Protein AF-A0AA88Y0C8-F1 (afdb_monomer_lite)

InterPro domains:
  IPR000504 RNA recognition motif domain [PF00076] (7-41)
  IPR012677 Nucleotide-binding alpha-beta plait domain superfamily [G3DSA:3.30.70.330] (1-86)
  IPR027157 Nuclear cap-binding protein subunit 2 [PTHR18847] (1-89)
  IPR035979 RNA-binding domain superfamily [SSF54928] (3-80)

Radius of gyration: 17.09 Å; chains: 1; bounding box: 41×28×53 Å

Sequence (96 aa):
MGLDKIKKTPCGFCFLEYYTREDAENAMRYVNGTRLDDRIIRTDWDAGFKEGRQYGRGKSGGQVRDEYRTDYDEGRGGYGKIVASKIQKTREPVVY

Structure (mmCIF, N/CA/C/O backbone):
data_AF-A0AA88Y0C8-F1
#
_entry.id   AF-A0AA88Y0C8-F1
#
loop_
_atom_site.group_PDB
_atom_site.id
_atom_site.type_symbol
_atom_site.label_atom_id
_atom_site.label_alt_id
_atom_site.label_comp_id
_atom_site.label_asym_id
_atom_site.label_entity_id
_atom_site.label_seq_id
_atom_site.pdbx_PDB_ins_code
_atom_site.Cartn_x
_atom_site.Cartn_y
_atom_site.Cartn_z
_atom_site.occupancy
_atom_site.B_iso_or_equiv
_atom_site.auth_seq_id
_atom_site.auth_comp_id
_atom_site.auth_asym_id
_atom_site.auth_atom_id
_atom_site.pdbx_PDB_model_num
ATOM 1 N N . MET A 1 1 ? -4.889 6.420 -0.612 1.00 89.56 1 MET A N 1
ATOM 2 C CA . MET A 1 1 ? -4.368 5.295 -1.432 1.00 89.56 1 MET A CA 1
ATOM 3 C C . MET A 1 1 ? -2.850 5.347 -1.498 1.00 89.56 1 MET A C 1
ATOM 5 O O . MET A 1 1 ? -2.307 6.439 -1.404 1.00 89.56 1 MET A O 1
ATOM 9 N N . GLY A 1 2 ? -2.185 4.198 -1.659 1.00 96.38 2 GLY A N 1
ATOM 10 C CA . GLY A 1 2 ? -0.749 4.116 -1.932 1.00 96.38 2 GLY A CA 1
ATOM 11 C C . GLY A 1 2 ? -0.453 4.252 -3.428 1.00 96.38 2 GLY A C 1
ATOM 12 O O . GLY A 1 2 ? -1.084 3.593 -4.255 1.00 96.38 2 GLY A O 1
ATOM 13 N N . LEU A 1 3 ? 0.487 5.126 -3.775 1.00 97.88 3 LEU A N 1
ATOM 14 C CA . LEU A 1 3 ? 0.785 5.567 -5.133 1.00 97.88 3 LEU A CA 1
ATOM 15 C C . LEU A 1 3 ? 2.254 5.337 -5.488 1.00 97.88 3 LEU A C 1
ATOM 17 O O . LEU A 1 3 ? 3.143 5.399 -4.642 1.00 97.88 3 LEU A O 1
ATOM 21 N N . ASP A 1 4 ? 2.534 5.118 -6.763 1.00 97.12 4 ASP A N 1
ATOM 22 C CA . ASP A 1 4 ? 3.880 5.200 -7.312 1.00 97.12 4 ASP A CA 1
ATOM 23 C C . ASP A 1 4 ? 4.419 6.634 -7.154 1.00 97.12 4 ASP A C 1
ATOM 25 O O . ASP A 1 4 ? 3.734 7.611 -7.476 1.00 97.12 4 ASP A O 1
ATOM 29 N N . LYS A 1 5 ? 5.648 6.782 -6.647 1.00 97.25 5 LYS A N 1
ATOM 30 C CA . LYS A 1 5 ? 6.257 8.096 -6.392 1.00 97.25 5 LYS A CA 1
ATOM 31 C C . LYS A 1 5 ? 6.398 8.945 -7.659 1.00 97.25 5 LYS A C 1
ATOM 33 O O . LYS A 1 5 ? 6.304 10.169 -7.555 1.00 97.25 5 LYS A O 1
ATOM 38 N N . ILE A 1 6 ? 6.622 8.314 -8.811 1.00 95.88 6 ILE A N 1
ATOM 39 C CA . ILE A 1 6 ? 6.908 8.953 -10.098 1.00 95.88 6 ILE A CA 1
ATOM 40 C C . ILE A 1 6 ? 5.624 9.058 -10.921 1.00 95.88 6 ILE A C 1
ATOM 42 O O . ILE A 1 6 ? 5.201 10.158 -11.259 1.00 95.88 6 ILE A O 1
ATOM 46 N N . LYS A 1 7 ? 4.979 7.920 -11.206 1.00 95.06 7 LYS A N 1
ATOM 47 C CA . LYS A 1 7 ? 3.811 7.847 -12.102 1.00 95.06 7 LYS A CA 1
ATOM 48 C C . LYS A 1 7 ? 2.512 8.308 -11.453 1.00 95.06 7 LYS A C 1
ATOM 50 O O . LYS A 1 7 ? 1.541 8.544 -12.160 1.00 95.06 7 LYS A O 1
ATOM 55 N N . LYS A 1 8 ? 2.478 8.395 -10.118 1.00 96.06 8 LYS A N 1
ATOM 56 C CA . LYS A 1 8 ? 1.285 8.744 -9.329 1.00 96.06 8 LYS A CA 1
ATOM 57 C C . LYS A 1 8 ? 0.085 7.816 -9.561 1.00 96.06 8 LYS A C 1
ATOM 59 O O . LYS A 1 8 ? -1.041 8.176 -9.241 1.00 96.06 8 LYS A O 1
ATOM 64 N N . THR A 1 9 ? 0.319 6.606 -10.064 1.00 96.44 9 THR A N 1
ATOM 65 C CA . THR A 1 9 ? -0.699 5.561 -10.218 1.00 96.44 9 THR A CA 1
ATOM 66 C C . THR A 1 9 ? -0.731 4.642 -8.992 1.00 96.44 9 THR A C 1
ATOM 68 O O . THR A 1 9 ? 0.266 4.569 -8.270 1.00 96.44 9 THR A O 1
ATOM 71 N N . PRO A 1 10 ? -1.840 3.932 -8.718 1.00 96.88 10 PRO A N 1
ATOM 72 C CA . PRO A 1 10 ? -1.908 2.983 -7.608 1.00 96.88 10 PRO A CA 1
ATOM 73 C C . PRO A 1 10 ? -0.801 1.923 -7.680 1.00 96.88 10 PRO A C 1
ATOM 75 O O . PRO A 1 10 ? -0.559 1.348 -8.739 1.00 96.88 10 PRO A O 1
ATOM 78 N N . CYS A 1 11 ? -0.134 1.645 -6.554 1.00 96.00 11 CYS A N 1
ATOM 79 C CA . CYS A 1 11 ? 0.978 0.682 -6.496 1.00 96.00 11 CYS A CA 1
ATOM 80 C C . CYS A 1 11 ? 0.757 -0.451 -5.475 1.00 96.00 11 CYS A C 1
ATOM 82 O O . CYS A 1 11 ? 1.694 -0.957 -4.864 1.00 96.00 11 CYS A O 1
ATOM 84 N N . GLY A 1 12 ? -0.499 -0.869 -5.289 1.00 95.88 12 GLY A N 1
ATOM 85 C CA . GLY A 1 12 ? -0.823 -2.120 -4.594 1.00 95.88 12 GLY A CA 1
ATOM 86 C C . GLY A 1 12 ? -0.731 -2.072 -3.065 1.00 95.88 12 GLY A C 1
ATOM 87 O O . GLY A 1 12 ? -0.455 -3.099 -2.440 1.00 95.88 12 GLY A O 1
ATOM 88 N N . PHE A 1 13 ? -0.961 -0.901 -2.465 1.00 97.94 13 PHE A N 1
ATOM 89 C CA . PHE A 1 13 ? -1.262 -0.758 -1.037 1.00 97.94 13 PHE A CA 1
ATOM 90 C C . PHE A 1 13 ? -2.143 0.460 -0.756 1.00 97.94 13 PHE A C 1
ATOM 92 O O . PHE A 1 13 ? -2.323 1.338 -1.602 1.00 97.94 13 PHE A O 1
ATOM 99 N N . CYS A 1 14 ? -2.669 0.538 0.459 1.00 97.62 14 CYS A N 1
ATOM 100 C CA . CYS A 1 14 ? -3.395 1.693 0.961 1.00 97.62 14 CYS A CA 1
ATOM 101 C C . CYS A 1 14 ? -3.201 1.831 2.477 1.00 97.62 14 CYS A C 1
ATOM 103 O O . CYS A 1 14 ? -2.619 0.962 3.122 1.00 97.62 14 CYS A O 1
ATOM 105 N N . PHE A 1 15 ? -3.688 2.947 3.013 1.00 97.69 15 PHE A N 1
ATOM 106 C CA . PHE A 1 15 ? -3.908 3.140 4.440 1.00 97.69 15 PHE A CA 1
ATOM 107 C C . PHE A 1 15 ? -5.416 3.192 4.667 1.00 97.69 15 PHE A C 1
ATOM 109 O O . PHE A 1 15 ? -6.138 3.731 3.823 1.00 97.69 15 PHE A O 1
ATOM 116 N N . LEU A 1 16 ? -5.857 2.632 5.787 1.00 97.19 16 LEU A N 1
ATOM 117 C CA . LEU A 1 16 ? -7.227 2.697 6.278 1.00 97.19 16 LEU A CA 1
ATOM 118 C C . LEU A 1 16 ? -7.168 3.328 7.666 1.00 97.19 16 LEU A C 1
ATOM 120 O O . LEU A 1 16 ? -6.404 2.868 8.514 1.00 97.19 16 LEU A O 1
ATOM 124 N N . GLU A 1 17 ? -7.947 4.381 7.875 1.00 97.31 17 GLU A N 1
ATOM 125 C CA . GLU A 1 17 ? -8.065 5.069 9.156 1.00 97.31 17 GLU A CA 1
ATOM 126 C C . GLU A 1 17 ? -9.509 4.932 9.628 1.00 97.31 17 GLU A C 1
ATOM 128 O O . GLU A 1 17 ? -10.439 5.348 8.938 1.00 97.31 17 GLU A O 1
ATOM 133 N N . TYR A 1 18 ? -9.684 4.277 10.771 1.00 98.25 18 TYR A N 1
A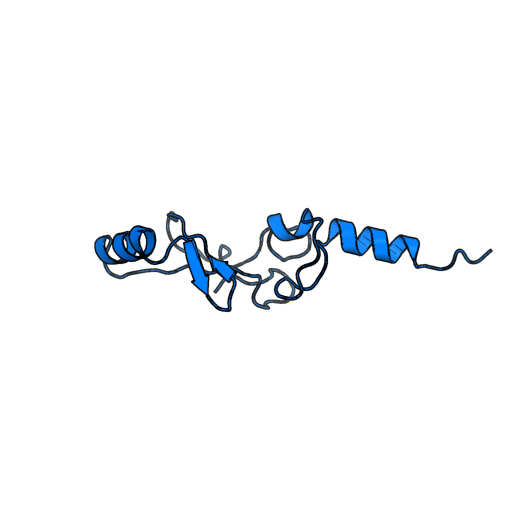TOM 134 C CA . TYR A 1 18 ? -10.979 4.112 11.418 1.00 98.25 18 TYR A CA 1
ATOM 135 C C . TYR A 1 18 ? -11.134 5.167 12.509 1.00 98.25 18 TYR A C 1
ATOM 137 O O . TYR A 1 18 ? -10.151 5.565 13.133 1.00 98.25 18 TYR A O 1
ATOM 145 N N . TYR A 1 19 ? -12.374 5.582 12.773 1.00 98.06 19 TYR A N 1
ATOM 146 C CA . TYR A 1 19 ? -12.671 6.522 13.856 1.00 98.06 19 TYR A CA 1
ATOM 147 C C . TYR A 1 19 ? -12.339 5.947 15.233 1.00 98.06 19 TYR A C 1
ATOM 149 O O . TYR A 1 19 ? -11.869 6.672 16.107 1.00 98.06 19 TYR A O 1
ATOM 157 N N . THR A 1 20 ? -12.578 4.648 15.429 1.00 98.31 20 THR A N 1
ATOM 158 C CA . THR A 1 20 ? -12.322 3.966 16.698 1.00 98.31 20 THR A CA 1
ATOM 159 C C . THR A 1 20 ? -11.236 2.910 16.548 1.00 98.31 20 THR A C 1
ATOM 161 O O . THR A 1 20 ? -11.035 2.310 15.487 1.00 98.31 20 THR A O 1
ATOM 164 N N . ARG A 1 21 ? -10.519 2.660 17.647 1.00 97.06 21 ARG A N 1
ATOM 165 C CA . ARG A 1 21 ? -9.490 1.619 17.692 1.00 97.06 21 ARG A CA 1
ATOM 166 C C . ARG A 1 21 ? -10.096 0.220 17.571 1.00 97.06 21 ARG A C 1
ATOM 168 O O . ARG A 1 21 ? -9.451 -0.648 16.989 1.00 97.06 21 ARG A O 1
ATOM 175 N N . GLU A 1 22 ? -11.305 0.027 18.092 1.00 98.50 22 GLU A N 1
ATOM 176 C CA . GLU A 1 22 ? -12.051 -1.236 18.083 1.00 98.50 22 GLU A CA 1
ATOM 177 C C . GLU A 1 22 ? -12.425 -1.662 16.657 1.00 98.50 22 GLU A C 1
ATOM 179 O O . GLU A 1 22 ? -12.202 -2.814 16.281 1.00 98.50 22 GLU A O 1
ATOM 184 N N . ASP A 1 23 ? -12.877 -0.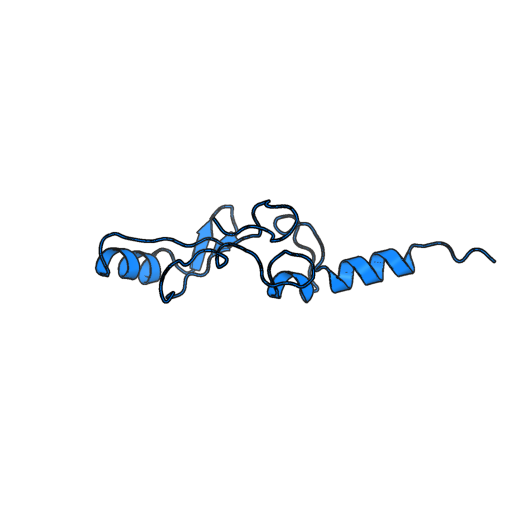728 15.815 1.00 98.50 23 ASP A N 1
ATOM 185 C CA . ASP A 1 23 ? -13.179 -1.014 14.405 1.00 98.50 23 ASP A CA 1
ATOM 186 C C . ASP A 1 23 ? -11.931 -1.467 13.636 1.00 98.50 23 ASP A C 1
ATOM 188 O O . ASP A 1 23 ? -11.970 -2.426 12.860 1.00 98.50 23 ASP A O 1
ATOM 192 N N . ALA A 1 24 ? -10.786 -0.833 13.906 1.00 98.06 24 ALA A N 1
ATOM 193 C CA . ALA A 1 24 ? -9.518 -1.243 13.317 1.00 98.06 24 ALA A CA 1
ATOM 194 C C . ALA A 1 24 ? -9.079 -2.645 13.795 1.00 98.06 24 ALA A C 1
ATOM 196 O O . ALA A 1 24 ? -8.498 -3.404 13.017 1.00 98.06 24 ALA A O 1
ATOM 197 N N . GLU A 1 25 ? -9.375 -3.034 15.043 1.00 98.31 25 GLU A N 1
ATOM 198 C CA . GLU A 1 25 ? -9.131 -4.407 15.521 1.00 98.31 25 GLU A CA 1
ATOM 199 C C . GLU A 1 25 ? -10.000 -5.419 14.804 1.00 98.31 25 GLU A C 1
ATOM 201 O O . GLU A 1 25 ? -9.507 -6.480 14.423 1.00 98.31 25 GLU A O 1
ATOM 206 N N . ASN A 1 26 ? -11.273 -5.092 14.595 1.00 98.44 26 ASN A N 1
ATOM 207 C CA . A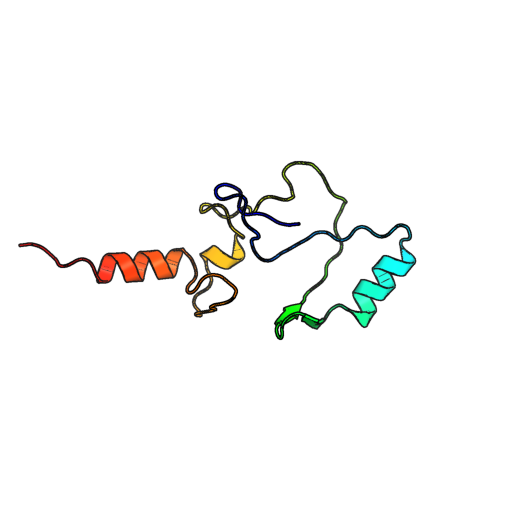SN A 1 26 ? -12.185 -5.947 13.852 1.00 98.44 26 ASN A CA 1
ATOM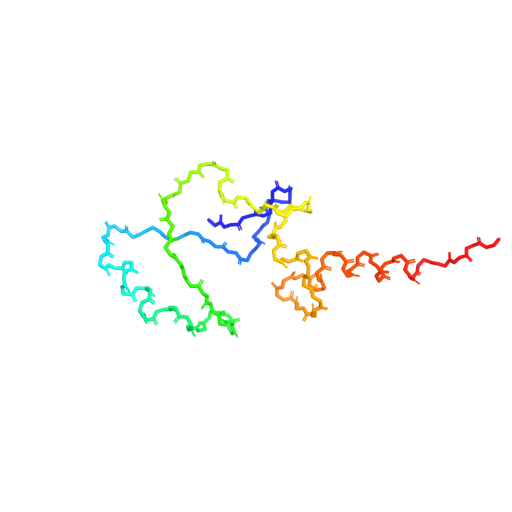 208 C C . ASN A 1 26 ? -11.683 -6.150 12.417 1.00 98.44 26 ASN A C 1
ATOM 210 O O . ASN A 1 26 ? -11.642 -7.285 11.941 1.00 98.44 26 ASN A O 1
ATOM 214 N N . ALA A 1 27 ? -11.186 -5.101 11.757 1.00 98.19 27 ALA A N 1
ATOM 215 C CA . ALA A 1 27 ? -10.543 -5.238 10.451 1.00 98.19 27 ALA A CA 1
ATOM 216 C C . ALA A 1 27 ? -9.301 -6.151 10.507 1.00 98.19 27 ALA A C 1
ATOM 218 O O . ALA A 1 27 ? -9.154 -7.059 9.688 1.00 98.19 27 ALA A O 1
ATOM 219 N N . MET A 1 28 ? -8.432 -5.981 11.507 1.00 97.75 28 MET A N 1
ATOM 220 C CA . MET A 1 28 ? -7.253 -6.839 11.69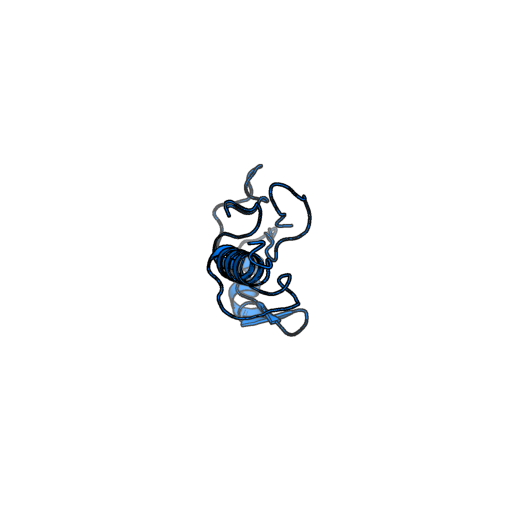0 1.00 97.75 28 MET A CA 1
ATOM 221 C C . MET A 1 28 ? -7.607 -8.307 11.979 1.00 97.75 28 MET A C 1
ATOM 223 O O . MET A 1 28 ? -6.859 -9.193 11.569 1.00 97.75 28 MET A O 1
ATOM 227 N N . ARG A 1 29 ? -8.719 -8.574 12.678 1.00 98.12 29 ARG A N 1
ATOM 228 C CA . ARG A 1 29 ? -9.180 -9.930 13.026 1.00 98.12 29 ARG A CA 1
ATOM 229 C C . ARG A 1 29 ? -9.891 -10.625 11.870 1.00 98.12 29 ARG A C 1
ATOM 231 O O . ARG A 1 29 ? -9.655 -11.807 11.650 1.00 98.12 29 ARG A O 1
ATOM 238 N N . TYR A 1 30 ? -10.769 -9.911 11.169 1.00 98.12 30 TYR A N 1
ATOM 239 C CA . TYR A 1 30 ? -11.738 -10.527 10.258 1.00 98.12 30 TYR A CA 1
ATOM 240 C C . TYR A 1 30 ? -11.488 -10.227 8.781 1.00 98.12 30 TYR A C 1
ATOM 242 O O . TYR A 1 30 ? -11.933 -10.995 7.936 1.00 98.12 30 TYR A O 1
ATOM 250 N N . VAL A 1 31 ? -10.785 -9.138 8.449 1.00 98.19 31 VAL A N 1
ATOM 251 C CA . VAL A 1 31 ? -10.485 -8.762 7.053 1.00 98.19 31 VAL A CA 1
ATOM 252 C C . VAL A 1 31 ? -9.078 -9.203 6.650 1.00 98.19 31 VAL A C 1
ATOM 254 O O . VAL A 1 31 ? -8.842 -9.556 5.492 1.00 98.19 31 VAL A O 1
ATOM 257 N N . ASN A 1 32 ? -8.132 -9.234 7.588 1.00 98.12 32 ASN A N 1
ATOM 258 C CA . ASN A 1 32 ? -6.783 -9.722 7.321 1.00 98.12 32 ASN A CA 1
ATOM 259 C C . ASN A 1 32 ? -6.795 -11.173 6.813 1.00 98.12 32 ASN A C 1
ATOM 261 O O . ASN A 1 32 ? -7.415 -12.041 7.421 1.00 98.12 32 ASN A O 1
ATOM 265 N N . GLY A 1 33 ? -6.099 -11.453 5.712 1.00 97.50 33 GLY A N 1
ATOM 266 C CA . GLY A 1 33 ? -6.055 -12.791 5.116 1.00 97.50 33 GLY A CA 1
ATOM 267 C C . GLY A 1 33 ? -7.289 -13.170 4.288 1.00 97.50 33 GLY A C 1
ATOM 268 O O . GLY A 1 33 ? -7.318 -14.261 3.721 1.00 97.50 33 GLY A O 1
ATOM 269 N N . THR A 1 34 ? -8.285 -12.287 4.167 1.00 98.50 34 THR A N 1
ATOM 270 C CA . THR A 1 34 ? -9.416 -12.478 3.245 1.00 98.50 34 THR A CA 1
ATOM 271 C C . THR A 1 34 ? -9.051 -12.077 1.811 1.00 98.50 34 THR A C 1
ATOM 273 O O . THR A 1 34 ? -7.929 -11.641 1.535 1.00 98.50 34 THR A O 1
ATOM 276 N N . ARG A 1 35 ? -9.988 -12.267 0.873 1.00 97.69 35 ARG A N 1
ATOM 277 C CA . ARG A 1 35 ? -9.804 -11.954 -0.548 1.00 97.69 35 ARG A CA 1
ATOM 278 C C . ARG A 1 35 ? -10.385 -10.589 -0.903 1.00 97.69 35 ARG A C 1
ATOM 280 O O . ARG A 1 35 ? -11.525 -10.297 -0.559 1.00 97.69 35 ARG A O 1
ATOM 287 N N . LEU A 1 36 ? -9.622 -9.817 -1.669 1.00 96.88 36 LEU A N 1
ATOM 288 C CA . LEU A 1 36 ? -10.066 -8.621 -2.381 1.00 96.88 36 LEU A CA 1
ATOM 289 C C . LEU A 1 36 ? -9.556 -8.722 -3.822 1.00 96.88 36 LEU A C 1
ATOM 291 O O . LEU A 1 36 ? -8.359 -8.938 -4.016 1.00 96.88 36 LEU A O 1
ATOM 295 N N . ASP A 1 37 ? -10.451 -8.620 -4.806 1.00 95.62 37 ASP A N 1
ATOM 296 C CA . ASP A 1 37 ? -10.155 -8.853 -6.231 1.00 95.62 37 ASP A CA 1
ATOM 297 C C . ASP A 1 37 ? -9.372 -10.160 -6.465 1.00 95.62 37 ASP A C 1
ATOM 299 O O . ASP A 1 37 ? -8.329 -10.182 -7.113 1.00 95.62 37 ASP A O 1
ATOM 303 N N . ASP A 1 38 ? -9.832 -11.248 -5.837 1.00 94.75 38 ASP A N 1
ATOM 304 C CA . ASP A 1 38 ? -9.204 -12.581 -5.832 1.00 94.75 38 ASP A CA 1
ATOM 305 C C . ASP A 1 38 ? -7.795 -12.680 -5.229 1.00 94.75 38 ASP A C 1
ATOM 307 O O . ASP A 1 38 ? -7.168 -13.744 -5.260 1.00 94.75 38 ASP A O 1
ATOM 311 N N . ARG A 1 39 ? -7.312 -11.620 -4.579 1.00 95.19 39 ARG A N 1
ATOM 312 C CA . ARG A 1 39 ? -6.003 -11.590 -3.921 1.00 95.19 39 ARG A CA 1
ATOM 313 C C . ARG A 1 39 ? -6.148 -11.654 -2.413 1.00 95.19 39 ARG A C 1
ATOM 315 O O . ARG A 1 39 ? -6.928 -10.912 -1.825 1.00 95.19 39 ARG A O 1
ATOM 322 N N . ILE A 1 40 ? -5.336 -12.492 -1.775 1.00 97.31 40 ILE A N 1
ATOM 323 C CA . ILE A 1 40 ? -5.229 -12.502 -0.314 1.00 97.31 40 ILE A CA 1
ATOM 324 C C . ILE A 1 40 ? -4.561 -11.202 0.139 1.00 97.31 40 ILE A C 1
ATOM 326 O O . ILE A 1 40 ? -3.404 -10.939 -0.209 1.00 97.31 40 ILE A O 1
ATOM 330 N N . ILE A 1 41 ? -5.288 -10.383 0.899 1.00 97.94 41 ILE A N 1
ATOM 331 C CA . ILE A 1 41 ? -4.773 -9.121 1.439 1.00 97.94 41 ILE A CA 1
ATOM 332 C C . ILE A 1 41 ? -4.152 -9.322 2.820 1.00 97.94 41 ILE A C 1
ATOM 334 O O . ILE A 1 41 ? -4.545 -10.200 3.585 1.00 97.94 41 ILE A O 1
ATOM 338 N N . ARG A 1 42 ? -3.172 -8.476 3.145 1.00 98.19 42 ARG A N 1
ATOM 339 C CA . ARG A 1 42 ? -2.537 -8.417 4.464 1.00 98.19 42 ARG A CA 1
ATOM 340 C C . ARG A 1 42 ? -2.740 -7.030 5.053 1.00 98.19 42 ARG A C 1
ATOM 342 O O . ARG A 1 42 ? -2.386 -6.045 4.407 1.00 98.19 42 ARG A O 1
ATOM 349 N N . THR A 1 43 ? -3.221 -6.969 6.285 1.00 98.06 43 THR A N 1
ATOM 350 C CA . THR A 1 43 ? -3.303 -5.735 7.074 1.00 98.06 43 THR A CA 1
ATOM 351 C C . THR A 1 43 ? -2.187 -5.690 8.120 1.00 98.06 43 THR A C 1
ATOM 353 O O . THR A 1 43 ? -1.616 -6.718 8.489 1.00 98.06 43 THR A O 1
ATOM 356 N N . ASP A 1 44 ? -1.835 -4.487 8.566 1.00 98.00 44 ASP A N 1
ATOM 357 C CA . ASP A 1 44 ? -0.834 -4.257 9.609 1.00 98.00 44 ASP A CA 1
ATOM 358 C C . ASP A 1 44 ? -1.149 -2.973 10.375 1.00 98.00 44 ASP A C 1
ATOM 360 O O . ASP A 1 44 ? -1.808 -2.082 9.832 1.00 98.00 44 ASP A O 1
ATOM 364 N N . TRP A 1 45 ? -0.644 -2.862 11.603 1.00 98.00 45 TRP A N 1
ATOM 365 C CA . TRP A 1 45 ? -0.731 -1.615 12.356 1.00 98.00 45 TRP A CA 1
ATOM 366 C C . TRP A 1 45 ? 0.227 -0.576 11.785 1.00 98.00 45 TRP A C 1
ATOM 368 O O . TRP A 1 45 ? 1.378 -0.865 11.462 1.00 98.00 45 TRP A O 1
ATOM 378 N N . ASP A 1 46 ? -0.247 0.663 11.713 1.00 97.88 46 ASP A N 1
ATOM 379 C CA . ASP A 1 46 ? 0.535 1.795 11.247 1.00 97.88 46 ASP A CA 1
ATOM 380 C C . ASP A 1 46 ? 0.528 2.916 12.293 1.00 97.88 46 ASP A C 1
ATOM 382 O O . ASP A 1 46 ? -0.469 3.139 12.973 1.00 97.88 46 ASP A O 1
ATOM 386 N N . ALA A 1 47 ? 1.643 3.640 12.415 1.00 95.94 47 ALA A N 1
ATOM 387 C CA . ALA A 1 47 ? 1.791 4.748 13.362 1.00 95.94 47 ALA A CA 1
ATOM 388 C C . ALA A 1 47 ? 0.990 6.019 12.991 1.00 95.94 47 ALA A C 1
ATOM 390 O O . ALA A 1 47 ? 1.079 7.016 13.705 1.00 95.94 47 ALA A O 1
ATOM 391 N N . GLY A 1 48 ? 0.262 6.014 11.870 1.00 95.38 48 GLY A N 1
ATOM 392 C CA . GLY A 1 48 ? -0.589 7.115 11.417 1.00 95.38 48 GLY A CA 1
ATOM 393 C C . GLY A 1 48 ? -0.103 7.762 10.119 1.00 95.38 48 GLY A C 1
ATOM 394 O O . GLY A 1 48 ? 1.100 7.834 9.828 1.00 95.38 48 GLY A O 1
ATOM 395 N N . PHE A 1 49 ? -1.046 8.244 9.310 1.00 95.81 49 PHE A N 1
ATOM 396 C CA . PHE A 1 49 ? -0.729 8.842 8.019 1.00 95.81 49 PHE A CA 1
ATOM 397 C C . PHE A 1 49 ? 0.076 10.143 8.174 1.00 95.81 49 PHE A C 1
ATOM 399 O O . PHE A 1 49 ? -0.166 10.960 9.059 1.00 95.81 49 PHE A O 1
ATOM 406 N N . LYS A 1 50 ? 1.053 10.331 7.285 1.00 96.56 50 LYS A N 1
ATOM 407 C CA . LYS A 1 50 ? 1.802 11.580 7.113 1.00 96.56 50 LYS A CA 1
ATOM 408 C C . LYS A 1 50 ? 2.053 11.782 5.629 1.00 96.56 50 LYS A C 1
ATOM 410 O O . LYS A 1 50 ? 2.297 10.806 4.913 1.00 96.56 50 LYS A O 1
ATOM 415 N N . GLU A 1 51 ? 2.049 13.035 5.196 1.00 96.56 51 GLU A N 1
ATOM 416 C CA . GLU A 1 51 ? 2.344 13.382 3.810 1.00 96.56 51 GLU A CA 1
ATOM 417 C C . GLU A 1 51 ? 3.697 12.796 3.375 1.00 96.56 51 GLU A C 1
ATOM 419 O O . GLU A 1 51 ? 4.675 12.776 4.126 1.00 96.56 51 GLU A O 1
ATOM 424 N N . GLY A 1 52 ? 3.726 12.235 2.171 1.00 96.25 52 GLY A N 1
ATOM 425 C CA . GLY A 1 52 ? 4.849 11.482 1.623 1.00 96.25 52 GLY A CA 1
ATOM 426 C C . GLY A 1 52 ? 4.779 9.971 1.869 1.00 96.25 52 GLY A C 1
ATOM 427 O O . GLY A 1 52 ? 5.360 9.210 1.090 1.00 96.25 52 GLY A O 1
ATOM 428 N N . ARG A 1 53 ? 4.049 9.493 2.890 1.00 97.44 53 ARG A N 1
ATOM 429 C CA . ARG A 1 53 ? 3.909 8.047 3.166 1.00 97.44 53 ARG A CA 1
ATOM 430 C C . ARG A 1 53 ? 3.024 7.320 2.163 1.00 97.44 53 ARG A C 1
ATOM 432 O O . ARG A 1 53 ? 3.125 6.100 2.061 1.00 97.44 53 ARG A O 1
ATOM 439 N N . GLN A 1 54 ? 2.190 8.046 1.419 1.00 97.62 54 GLN A N 1
ATOM 440 C CA . GLN A 1 54 ? 1.409 7.479 0.326 1.00 97.62 54 GLN A CA 1
ATOM 441 C C . GLN A 1 54 ? 2.286 6.992 -0.827 1.00 97.62 54 GLN A C 1
ATOM 443 O O . GLN A 1 54 ? 1.817 6.181 -1.612 1.00 97.62 54 GLN A O 1
ATOM 448 N N . TYR A 1 55 ? 3.534 7.452 -0.955 1.00 98.12 55 TYR A N 1
ATOM 449 C CA . TYR A 1 55 ? 4.382 7.063 -2.076 1.00 98.12 55 TYR A CA 1
ATOM 450 C C . TYR A 1 55 ? 5.165 5.776 -1.808 1.00 98.12 55 TYR A C 1
ATOM 452 O O . TYR A 1 55 ? 5.754 5.583 -0.741 1.00 98.12 55 TYR A O 1
ATOM 460 N N . GLY A 1 56 ? 5.217 4.914 -2.822 1.00 97.31 56 GLY A N 1
ATOM 461 C CA . GLY A 1 56 ? 6.118 3.774 -2.878 1.00 97.31 56 GLY A CA 1
ATOM 462 C C . GLY A 1 56 ? 7.579 4.194 -2.678 1.00 97.31 56 GLY A C 1
ATOM 463 O O . GLY A 1 56 ? 8.011 5.275 -3.085 1.00 97.31 56 GLY A O 1
ATOM 464 N N . ARG A 1 57 ? 8.340 3.337 -1.990 1.00 97.81 57 ARG A N 1
ATOM 465 C CA . ARG A 1 57 ? 9.741 3.591 -1.605 1.00 97.81 57 ARG A CA 1
ATOM 466 C C . ARG A 1 57 ? 10.757 2.819 -2.453 1.00 97.81 57 ARG A C 1
ATOM 468 O O . ARG A 1 57 ? 11.945 2.859 -2.153 1.00 97.81 57 ARG A O 1
ATOM 475 N N . GLY A 1 58 ? 10.300 2.093 -3.473 1.00 96.38 58 GLY A N 1
ATOM 476 C CA . GLY A 1 58 ? 11.172 1.468 -4.462 1.00 96.38 58 GLY A CA 1
ATOM 477 C C . GLY A 1 58 ? 11.919 2.527 -5.275 1.00 96.38 58 GLY A C 1
ATOM 478 O O . GLY A 1 58 ? 11.406 3.625 -5.500 1.00 96.38 58 GLY A O 1
ATOM 479 N N . LYS A 1 59 ? 13.126 2.198 -5.738 1.00 95.31 59 LYS A N 1
ATOM 480 C CA . LYS A 1 59 ? 13.945 3.055 -6.611 1.00 95.31 59 LYS A CA 1
ATOM 481 C C . LYS A 1 59 ? 13.213 3.449 -7.898 1.00 95.31 59 LYS A C 1
ATOM 483 O O . LYS A 1 59 ? 13.387 4.554 -8.394 1.00 95.31 59 LYS A O 1
ATOM 488 N N . SER A 1 60 ? 12.379 2.552 -8.410 1.00 94.56 60 SER A N 1
ATOM 489 C CA . SER A 1 60 ? 11.544 2.718 -9.603 1.00 94.56 60 SER A CA 1
ATOM 490 C C . SER A 1 60 ? 10.232 3.478 -9.363 1.00 94.56 60 SER A C 1
ATOM 492 O O . SER A 1 60 ? 9.481 3.684 -10.312 1.00 94.56 60 SER A O 1
ATOM 494 N N . GLY A 1 61 ? 9.949 3.882 -8.119 1.00 95.81 61 GLY A N 1
ATOM 495 C CA . GLY A 1 61 ? 8.746 4.618 -7.717 1.00 95.81 61 GLY A CA 1
ATOM 496 C C . GLY A 1 61 ? 7.683 3.768 -7.013 1.00 95.81 61 GLY A C 1
ATOM 497 O O . GLY A 1 61 ? 6.997 4.276 -6.124 1.00 95.81 61 GLY A O 1
ATOM 498 N N . GLY A 1 62 ? 7.570 2.483 -7.357 1.00 96.31 62 GLY A N 1
ATOM 499 C CA . GLY A 1 62 ? 6.600 1.549 -6.774 1.00 96.31 62 GLY A CA 1
ATOM 500 C C . GLY A 1 62 ? 6.972 1.053 -5.370 1.00 96.31 62 GLY A C 1
ATOM 501 O O . GLY A 1 62 ? 7.774 1.654 -4.651 1.00 96.31 62 GLY A O 1
ATOM 502 N N . GLN A 1 63 ? 6.393 -0.070 -4.941 1.00 96.81 63 GLN A N 1
ATOM 503 C CA . GLN A 1 63 ? 6.783 -0.697 -3.675 1.00 96.81 63 GLN A CA 1
ATOM 504 C C . GLN A 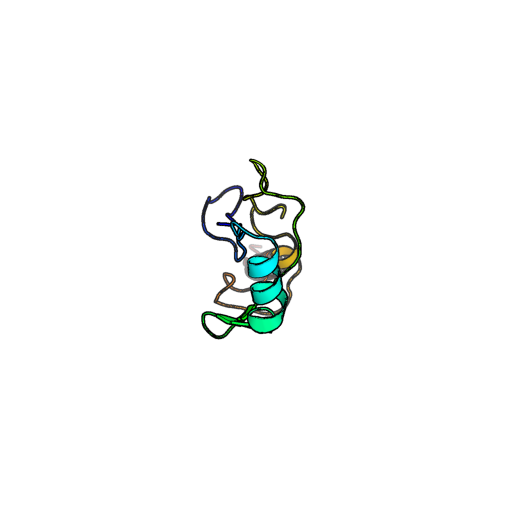1 63 ? 8.168 -1.344 -3.772 1.00 96.81 63 GLN A C 1
ATOM 506 O O . GLN A 1 63 ? 8.511 -1.948 -4.782 1.00 96.81 63 GLN A O 1
ATOM 511 N N . VAL A 1 64 ? 8.934 -1.306 -2.675 1.00 96.69 64 VAL A N 1
ATOM 512 C CA . VAL A 1 64 ? 10.251 -1.972 -2.589 1.00 96.69 64 VAL A CA 1
ATOM 513 C C . VAL A 1 64 ? 10.130 -3.473 -2.868 1.00 96.69 64 VAL A C 1
ATOM 515 O O . VAL A 1 64 ? 10.964 -4.045 -3.561 1.00 96.69 64 VAL A O 1
ATOM 518 N N . ARG A 1 65 ? 9.057 -4.109 -2.376 1.00 94.81 65 ARG A N 1
ATOM 519 C CA . ARG A 1 65 ? 8.785 -5.537 -2.595 1.00 94.81 65 ARG A CA 1
ATOM 520 C C . ARG A 1 65 ? 8.654 -5.888 -4.080 1.00 94.81 65 ARG A C 1
ATOM 522 O O . ARG A 1 65 ? 9.156 -6.926 -4.498 1.00 94.81 65 ARG A O 1
ATOM 529 N N . ASP A 1 66 ? 8.033 -5.014 -4.868 1.00 95.12 66 ASP A N 1
ATOM 530 C CA . ASP A 1 66 ? 7.815 -5.239 -6.299 1.00 95.12 66 ASP A CA 1
ATOM 531 C C . ASP A 1 66 ? 9.111 -5.101 -7.126 1.00 95.12 66 ASP A C 1
ATOM 533 O O . ASP A 1 66 ? 9.147 -5.493 -8.291 1.00 95.12 66 ASP A O 1
ATOM 537 N N . GLU A 1 67 ? 10.210 -4.598 -6.551 1.00 94.12 67 GLU A N 1
ATOM 538 C CA . GLU A 1 67 ? 11.497 -4.528 -7.259 1.00 94.12 67 GLU A CA 1
ATOM 539 C C . GLU A 1 67 ? 12.199 -5.882 -7.344 1.00 94.12 67 GLU A C 1
ATOM 541 O O . GLU A 1 67 ? 12.763 -6.218 -8.388 1.00 94.12 67 GLU A O 1
ATOM 546 N N . TYR A 1 68 ? 12.141 -6.647 -6.251 1.00 93.69 68 TYR A N 1
ATOM 547 C CA . TYR A 1 68 ? 12.867 -7.909 -6.072 1.00 93.69 68 TYR A CA 1
ATOM 548 C C . TYR A 1 68 ? 12.035 -9.150 -6.405 1.00 93.69 68 TYR A C 1
ATOM 550 O O . TYR A 1 68 ? 12.561 -10.260 -6.383 1.00 93.69 68 TYR A O 1
ATOM 558 N N . ARG A 1 69 ? 10.744 -8.977 -6.702 1.00 94.75 69 ARG A N 1
ATOM 559 C CA . ARG A 1 69 ? 9.835 -10.070 -7.044 1.00 94.75 69 ARG A CA 1
ATOM 560 C C . ARG A 1 69 ? 10.299 -10.805 -8.308 1.00 94.75 69 ARG A C 1
ATOM 562 O O . ARG A 1 69 ? 10.647 -10.168 -9.304 1.00 94.75 69 ARG A O 1
ATOM 569 N N . THR A 1 70 ? 10.317 -12.134 -8.259 1.00 93.69 70 THR A N 1
ATOM 570 C CA . THR A 1 70 ? 10.809 -12.985 -9.356 1.00 93.69 70 THR A CA 1
ATOM 571 C C . THR A 1 70 ? 9.690 -13.622 -10.168 1.00 93.69 70 THR A C 1
ATOM 573 O O . THR A 1 70 ? 9.866 -13.855 -11.362 1.00 93.69 70 THR A O 1
ATOM 576 N N . ASP A 1 71 ? 8.541 -13.867 -9.546 1.00 94.12 71 ASP A N 1
ATOM 577 C CA . ASP A 1 71 ? 7.325 -14.347 -10.192 1.00 94.12 71 ASP A CA 1
ATOM 578 C C . ASP A 1 71 ? 6.697 -13.287 -11.114 1.00 94.12 71 ASP A C 1
ATOM 580 O O . ASP A 1 71 ? 6.937 -12.081 -10.993 1.00 94.12 71 ASP A O 1
ATOM 584 N N . TYR A 1 72 ? 5.889 -13.756 -12.065 1.00 93.62 72 TYR A N 1
ATOM 585 C CA . TYR A 1 72 ? 5.054 -12.909 -12.909 1.00 93.62 72 TYR A CA 1
ATOM 586 C C . TYR A 1 72 ? 3.688 -12.718 -12.247 1.00 93.62 72 TYR A C 1
ATOM 588 O O . TYR A 1 72 ? 3.053 -13.693 -11.859 1.00 93.62 72 TYR A O 1
ATOM 596 N N . ASP A 1 73 ? 3.226 -11.472 -12.140 1.00 94.44 73 ASP A N 1
ATOM 597 C CA . ASP A 1 73 ? 1.889 -11.150 -11.624 1.00 94.44 73 ASP A CA 1
ATOM 598 C C . ASP A 1 73 ? 1.315 -9.978 -12.418 1.00 94.44 73 ASP A C 1
ATOM 600 O O . ASP A 1 73 ? 1.802 -8.845 -12.335 1.00 94.44 73 ASP A O 1
ATOM 604 N N . GLU A 1 74 ? 0.289 -10.266 -13.211 1.00 94.25 74 GLU A N 1
ATOM 605 C CA . GLU A 1 74 ? -0.376 -9.302 -14.085 1.00 94.25 74 GLU A CA 1
ATOM 606 C C . GLU A 1 74 ? -0.973 -8.127 -13.299 1.00 94.25 74 GLU A C 1
ATOM 608 O O . GLU A 1 74 ? -0.741 -6.968 -13.649 1.00 94.25 74 GLU A O 1
ATOM 613 N N . GLY A 1 75 ? -1.616 -8.401 -12.158 1.00 93.00 75 GLY A N 1
ATOM 614 C CA . GLY A 1 75 ? -2.201 -7.381 -11.280 1.00 93.00 75 GLY A CA 1
ATOM 615 C C . GLY A 1 75 ? -1.165 -6.477 -10.598 1.00 93.00 75 GLY A C 1
ATOM 616 O O . GLY A 1 75 ? -1.517 -5.487 -9.957 1.00 93.00 75 GLY A O 1
ATOM 617 N N . ARG A 1 76 ? 0.126 -6.798 -10.739 1.00 94.19 76 ARG A N 1
ATOM 618 C CA . ARG A 1 76 ? 1.274 -6.010 -10.263 1.00 94.19 76 ARG A CA 1
ATOM 619 C C . ARG A 1 76 ? 2.141 -5.477 -11.412 1.00 94.19 76 ARG A C 1
ATOM 621 O O . ARG A 1 76 ? 3.266 -5.029 -11.180 1.00 94.19 76 ARG A O 1
ATOM 628 N N . GLY A 1 77 ? 1.638 -5.505 -12.648 1.00 92.44 77 GLY A N 1
ATOM 629 C CA . GLY A 1 77 ? 2.335 -4.989 -13.828 1.00 92.44 77 GLY A CA 1
ATOM 630 C C . GLY A 1 77 ? 3.399 -5.929 -14.407 1.00 92.44 77 GLY A C 1
ATOM 631 O O . GLY A 1 77 ? 4.328 -5.452 -15.061 1.00 92.44 77 GLY A O 1
ATOM 632 N N . GLY A 1 78 ? 3.287 -7.239 -14.163 1.00 94.88 78 GLY A N 1
ATOM 633 C CA . GLY A 1 78 ? 4.123 -8.283 -14.759 1.00 94.88 78 GLY A CA 1
ATOM 634 C C . GLY A 1 78 ? 5.244 -8.775 -13.843 1.00 94.88 78 GLY A C 1
ATOM 635 O O . GLY A 1 78 ? 4.997 -9.116 -12.689 1.00 94.88 78 GLY A O 1
ATOM 636 N N . TYR A 1 79 ? 6.475 -8.859 -14.355 1.00 95.25 79 TYR A N 1
ATOM 637 C CA . TYR A 1 79 ? 7.655 -9.227 -13.560 1.00 95.25 79 TYR A CA 1
ATOM 638 C C . TYR A 1 79 ? 8.123 -8.075 -12.662 1.00 95.25 79 TYR A C 1
ATOM 640 O O . TYR A 1 79 ? 7.956 -6.897 -12.994 1.00 95.25 79 TYR A O 1
ATOM 648 N N . GLY A 1 80 ? 8.789 -8.413 -11.553 1.00 92.94 80 GLY A N 1
ATOM 649 C CA . GLY A 1 80 ? 9.470 -7.420 -10.725 1.00 92.94 80 GLY A CA 1
ATOM 650 C C . GLY A 1 80 ? 10.532 -6.643 -11.507 1.00 92.94 80 GLY A C 1
ATOM 651 O O . GLY A 1 80 ? 11.105 -7.134 -12.484 1.00 92.94 80 GLY A O 1
ATOM 652 N N . LYS A 1 81 ? 10.794 -5.396 -11.102 1.00 92.62 81 LYS A N 1
ATOM 653 C CA . LYS A 1 81 ? 11.551 -4.432 -11.928 1.00 92.62 81 LYS A CA 1
ATOM 654 C C . LYS A 1 81 ? 12.966 -4.890 -12.272 1.00 92.62 81 LYS A C 1
ATOM 656 O O . LYS A 1 81 ? 13.410 -4.690 -13.402 1.00 92.62 81 LYS A O 1
ATOM 661 N N . ILE A 1 82 ? 13.656 -5.545 -11.337 1.00 91.56 82 ILE A N 1
ATOM 662 C CA . ILE A 1 82 ? 15.004 -6.070 -11.584 1.00 91.56 82 ILE A CA 1
ATOM 663 C C . ILE A 1 82 ? 14.955 -7.177 -12.641 1.00 91.56 82 ILE A C 1
ATOM 665 O O . ILE A 1 82 ? 15.732 -7.146 -13.594 1.00 91.56 82 ILE A O 1
ATOM 669 N N . VAL A 1 83 ? 14.026 -8.126 -12.512 1.00 93.44 83 VAL A N 1
ATOM 670 C CA . VAL A 1 83 ? 13.874 -9.233 -13.468 1.00 93.44 83 VAL A CA 1
ATOM 671 C C . VAL A 1 83 ? 13.448 -8.715 -14.840 1.00 93.44 83 VAL A C 1
ATOM 673 O O . VAL A 1 83 ? 14.082 -9.058 -15.835 1.00 93.44 83 VAL A O 1
ATOM 676 N N . ALA A 1 84 ? 12.466 -7.813 -14.896 1.00 90.75 84 ALA A N 1
ATOM 677 C CA . ALA A 1 84 ? 12.023 -7.179 -16.135 1.00 90.75 84 ALA A CA 1
ATOM 678 C C . ALA A 1 84 ? 13.185 -6.491 -16.876 1.00 90.75 84 ALA A C 1
ATOM 680 O O . ALA A 1 84 ? 13.348 -6.686 -18.079 1.00 90.75 84 ALA A O 1
ATOM 681 N N . SER A 1 85 ? 14.050 -5.766 -16.154 1.00 90.00 85 SER A N 1
ATOM 682 C CA . SER A 1 85 ? 15.224 -5.112 -16.752 1.00 90.00 85 SER A CA 1
ATOM 683 C C . SER A 1 85 ? 16.247 -6.105 -17.323 1.00 90.00 85 SER A C 1
ATOM 685 O O . SER A 1 85 ? 16.836 -5.852 -18.372 1.00 90.00 85 SER A O 1
ATOM 687 N N . LYS A 1 86 ? 16.443 -7.261 -16.671 1.00 90.06 86 LYS A N 1
ATOM 688 C CA . LYS A 1 86 ? 17.337 -8.325 -17.160 1.00 90.06 86 LYS A CA 1
ATOM 689 C C . LYS A 1 86 ? 16.779 -8.995 -18.417 1.00 90.06 86 LYS A C 1
ATOM 691 O O . LYS A 1 86 ? 17.524 -9.235 -19.365 1.00 90.06 86 LYS A O 1
ATOM 696 N N . ILE A 1 87 ? 15.472 -9.260 -18.438 1.00 88.19 87 ILE A N 1
ATOM 697 C CA . ILE A 1 87 ? 14.775 -9.823 -19.604 1.00 88.19 87 ILE A CA 1
ATOM 698 C C . ILE A 1 87 ? 14.848 -8.856 -20.794 1.00 88.19 87 ILE A C 1
ATOM 700 O O . ILE A 1 87 ? 15.043 -9.284 -21.924 1.00 88.19 87 ILE A O 1
ATOM 704 N N . GLN A 1 88 ? 14.729 -7.549 -20.557 1.00 85.69 88 GLN A N 1
ATOM 705 C CA . GLN A 1 88 ? 14.840 -6.556 -21.624 1.00 85.69 88 GLN A CA 1
ATOM 706 C C . GLN A 1 88 ? 16.252 -6.517 -22.226 1.00 85.69 88 GLN A C 1
ATOM 708 O O . GLN A 1 88 ? 16.390 -6.618 -23.440 1.00 85.69 88 GLN A O 1
ATOM 713 N N . LYS A 1 89 ? 17.298 -6.475 -21.389 1.00 85.56 89 LYS A N 1
ATOM 714 C CA . LYS A 1 89 ? 18.701 -6.465 -21.848 1.00 85.56 89 LYS A CA 1
ATOM 715 C C . LYS A 1 89 ? 19.104 -7.709 -22.639 1.00 85.56 89 LYS A C 1
ATOM 717 O O . LYS A 1 89 ? 19.931 -7.625 -23.531 1.00 85.56 89 LYS A O 1
ATOM 722 N N . THR A 1 90 ? 18.540 -8.867 -22.307 1.00 82.44 90 THR A N 1
ATOM 723 C CA . THR A 1 90 ? 18.821 -10.123 -23.027 1.00 82.44 90 THR A CA 1
ATOM 724 C C . THR A 1 90 ? 18.099 -10.223 -24.371 1.00 82.44 90 THR A C 1
ATOM 726 O O . THR A 1 90 ? 18.453 -11.070 -25.183 1.00 82.44 90 THR A O 1
ATOM 729 N N . ARG A 1 91 ? 17.093 -9.373 -24.615 1.00 76.19 91 ARG A N 1
ATOM 730 C CA . ARG A 1 91 ? 16.309 -9.336 -25.857 1.00 76.19 91 ARG A CA 1
ATOM 731 C C . ARG A 1 91 ? 16.805 -8.312 -26.874 1.00 76.19 91 ARG A C 1
ATOM 733 O O . ARG A 1 91 ? 16.326 -8.332 -28.005 1.00 76.19 91 ARG A O 1
ATOM 740 N N . GLU A 1 92 ? 17.715 -7.420 -26.495 1.00 70.38 92 GLU A N 1
ATOM 741 C CA . GLU A 1 92 ? 18.326 -6.487 -27.441 1.00 70.38 92 GLU A CA 1
ATOM 742 C C . GLU A 1 92 ? 19.279 -7.262 -28.369 1.00 70.38 92 GLU A C 1
ATOM 744 O O . GLU A 1 92 ? 20.164 -7.966 -27.874 1.00 70.38 92 GLU A O 1
ATOM 749 N N . PRO A 1 93 ? 19.096 -7.202 -29.704 1.00 68.38 93 PRO A N 1
ATOM 750 C CA . PRO A 1 93 ? 19.994 -7.880 -30.626 1.00 68.38 93 PRO A CA 1
ATOM 751 C C . PRO A 1 93 ? 21.395 -7.279 -30.494 1.00 68.38 93 PRO A C 1
ATOM 753 O O . PRO A 1 93 ? 21.564 -6.062 -30.552 1.00 68.38 93 PRO A O 1
ATOM 756 N N . VAL A 1 94 ? 22.402 -8.137 -30.323 1.00 69.50 94 VAL A N 1
ATOM 757 C CA . VAL A 1 94 ? 23.806 -7.725 -30.398 1.00 69.50 94 VAL A CA 1
ATOM 758 C C . VAL A 1 94 ? 24.069 -7.331 -31.849 1.00 69.50 94 VAL A C 1
ATOM 760 O O . VAL A 1 94 ? 24.150 -8.191 -32.724 1.00 69.50 94 VAL A O 1
ATOM 763 N N . VAL A 1 95 ? 24.114 -6.028 -32.119 1.00 65.12 95 VAL A N 1
ATOM 764 C CA . VAL A 1 95 ? 24.521 -5.507 -33.426 1.00 65.12 95 VAL A CA 1
ATOM 765 C C . VAL A 1 95 ? 26.048 -5.609 -33.482 1.00 65.12 95 VAL A C 1
ATOM 767 O O . VAL A 1 95 ? 26.723 -4.975 -32.670 1.00 65.12 95 VAL A O 1
ATOM 770 N N . TYR A 1 96 ? 26.561 -6.467 -34.370 1.00 60.12 96 TYR A N 1
ATOM 771 C CA . TYR A 1 96 ? 27.989 -6.595 -34.689 1.00 60.12 96 TYR A CA 1
ATOM 772 C C . TYR A 1 96 ? 28.416 -5.553 -35.721 1.00 60.12 96 TYR A C 1
ATOM 774 O O . TYR A 1 96 ? 27.606 -5.279 -36.637 1.00 60.12 96 TYR A O 1
#

pLDDT: mean 93.89, std 7.35, range [60.12, 98.5]

Organism: Pinctada imbricata (NCBI:txid66713)

Foldseek 3Di:
DAAQQPPRHDQPDDDDDDPDPVVVVCCQVPVQQDDDPNDGDHDDDDPDDDPPPSWAPPPRRHHVVLQPAAAFDVVRPTHRVVNVVVVVVVPDDPDD

Secondary structure (DSSP, 8-state):
--B-TTT-SB-S------SSHHHHHHIIIIITT-EETTEE------S---TTTTB--STTSS-HHHHH--SEEGGGTEE-HHHHHHHHHHHS----